Protein AF-A0A7C8RHL9-F1 (afdb_monomer_lite)

Organism: Orbilia oligospora (NCBI:txid2813651)

Sequence (182 aa):
MGLLQLPIEVIQRVFPYLSLKDLRNFACCSSTLFKITIPILYRSFCIYFAEPTAEPIVSPADLETIIDLSDLTIGSFKKLYVSKIGSLEPRPLRPSISDMDDVILRLILKRFGNGQLGTIRFENNISSRTLALILERQPNLNVLEISDLGAMRELYDPYIFPPSLFTQPLRLTSFSVGEILQ

Structure (mmCIF, N/CA/C/O backbone):
data_AF-A0A7C8RHL9-F1
#
_entry.id   AF-A0A7C8RHL9-F1
#
loop_
_atom_site.group_PDB
_atom_site.id
_atom_site.type_symbol
_atom_site.label_atom_id
_atom_site.label_alt_id
_atom_site.label_comp_id
_atom_site.label_asym_id
_atom_site.label_entity_id
_atom_site.label_seq_id
_atom_site.pdbx_PDB_ins_code
_atom_site.Cartn_x
_atom_site.Cartn_y
_atom_site.Cartn_z
_atom_site.occupancy
_atom_site.B_iso_or_equiv
_atom_site.auth_seq_id
_atom_site.auth_comp_id
_atom_site.auth_asym_id
_atom_site.auth_atom_id
_atom_site.pdbx_PDB_model_num
ATOM 1 N N . MET A 1 1 ? -31.539 15.210 26.472 1.00 47.44 1 MET A N 1
ATOM 2 C CA . MET A 1 1 ? -31.191 15.728 25.131 1.00 47.44 1 MET A CA 1
ATOM 3 C C . MET A 1 1 ? -29.710 15.469 24.917 1.00 47.44 1 MET A C 1
ATOM 5 O O . MET A 1 1 ? -28.925 15.914 25.743 1.00 47.44 1 MET A O 1
ATOM 9 N N . GLY A 1 2 ? -29.338 14.663 23.922 1.00 58.78 2 GLY A N 1
ATOM 10 C CA . GLY A 1 2 ? -27.959 14.196 23.721 1.00 58.78 2 GLY A CA 1
ATOM 11 C C . GLY A 1 2 ? -27.366 14.673 22.396 1.00 58.78 2 GLY A C 1
ATOM 12 O O . GLY A 1 2 ? -28.095 14.837 21.426 1.00 58.78 2 GLY A O 1
ATOM 13 N N . LEU A 1 3 ? -26.040 14.837 22.342 1.00 60.53 3 LEU A N 1
ATOM 14 C CA . LEU A 1 3 ? -25.259 15.273 21.166 1.00 60.53 3 LEU A CA 1
ATOM 15 C C . LEU A 1 3 ? -25.531 14.464 19.881 1.00 60.53 3 LEU A C 1
ATOM 17 O O . LEU A 1 3 ? -25.343 14.970 18.783 1.00 60.53 3 LEU A O 1
ATOM 21 N N . LEU A 1 4 ? -26.010 13.225 20.016 1.00 66.25 4 LEU A N 1
ATOM 22 C CA . LEU A 1 4 ? -26.373 12.332 18.910 1.00 66.25 4 LEU A CA 1
ATOM 23 C C . LEU A 1 4 ? -27.761 12.621 18.304 1.00 66.25 4 LEU A C 1
ATOM 25 O O . LEU A 1 4 ? -28.140 11.976 17.335 1.00 66.25 4 LEU A O 1
ATOM 29 N N . GLN A 1 5 ? -28.521 13.565 18.871 1.00 75.06 5 GLN A N 1
ATOM 30 C CA . GLN A 1 5 ? -29.781 14.063 18.303 1.00 75.06 5 GLN A CA 1
ATOM 31 C C . GLN A 1 5 ? -29.549 15.226 17.322 1.00 75.06 5 GLN A C 1
ATOM 33 O O . GLN A 1 5 ? -30.495 15.673 16.676 1.00 75.06 5 GLN A O 1
ATOM 38 N N . LEU A 1 6 ? -28.306 15.722 17.219 1.00 77.38 6 LEU A N 1
ATOM 39 C CA . LEU A 1 6 ? -27.921 16.774 16.281 1.00 77.38 6 LEU A CA 1
ATOM 40 C C . LEU A 1 6 ? -27.625 16.207 14.882 1.00 77.38 6 LEU A C 1
ATOM 42 O O . LEU A 1 6 ? -27.139 15.078 14.772 1.00 77.38 6 LEU A O 1
ATOM 46 N N . PRO A 1 7 ? -27.832 17.002 13.817 1.00 80.81 7 PRO A N 1
ATOM 47 C CA . PRO A 1 7 ? -27.445 16.615 12.462 1.00 80.81 7 PRO A CA 1
ATOM 48 C C . PRO A 1 7 ? -25.927 16.384 12.323 1.00 80.81 7 PRO A C 1
ATOM 50 O O . PRO A 1 7 ? -25.116 17.151 12.851 1.00 80.81 7 PRO A O 1
ATOM 53 N N . ILE A 1 8 ? -25.527 15.343 11.585 1.00 73.50 8 ILE A N 1
ATOM 54 C CA . ILE A 1 8 ? -24.130 14.876 11.451 1.00 73.50 8 ILE A CA 1
ATOM 55 C C . ILE A 1 8 ? -23.244 15.904 10.747 1.00 73.50 8 ILE A C 1
ATOM 57 O O . ILE A 1 8 ? -22.076 16.063 11.094 1.00 73.50 8 ILE A O 1
ATOM 61 N N . GLU A 1 9 ? -23.799 16.636 9.791 1.00 78.50 9 GLU A N 1
ATOM 62 C CA . GLU A 1 9 ? -23.100 17.651 9.006 1.00 78.50 9 GLU A CA 1
ATOM 63 C C . GLU A 1 9 ? -22.630 18.803 9.901 1.00 78.50 9 GLU A C 1
ATOM 65 O O . GLU A 1 9 ? -21.593 19.420 9.659 1.00 78.50 9 GLU A O 1
ATOM 70 N N . VAL A 1 10 ? -23.367 19.064 10.982 1.00 78.88 10 VAL A N 1
ATOM 71 C CA . VAL A 1 10 ? -22.992 20.047 11.999 1.00 78.88 10 VAL A CA 1
ATOM 72 C C . VAL A 1 10 ? -21.846 19.508 12.858 1.00 78.88 10 VAL A C 1
ATOM 74 O O . VAL A 1 10 ? -20.900 20.241 13.126 1.00 78.88 10 VAL A O 1
ATOM 77 N N . ILE A 1 11 ? -21.874 18.220 13.216 1.00 77.50 11 ILE A N 1
ATOM 78 C CA . ILE A 1 11 ? -20.817 17.547 13.993 1.00 77.50 11 ILE A CA 1
ATOM 79 C C . ILE A 1 11 ? -19.507 17.472 13.190 1.00 77.50 11 ILE A C 1
ATOM 81 O O . ILE A 1 11 ? -18.434 17.767 13.713 1.00 77.50 11 ILE A O 1
ATOM 85 N N . GLN A 1 12 ? -19.580 17.141 11.899 1.00 75.88 12 GLN A N 1
ATOM 86 C CA . GLN A 1 12 ? -18.416 17.046 11.015 1.00 75.88 12 GLN A CA 1
ATOM 87 C C . GLN A 1 12 ? -17.756 18.397 10.745 1.00 75.88 12 GLN A C 1
ATOM 89 O O . GLN A 1 12 ? -16.541 18.452 10.581 1.00 75.88 12 GLN A O 1
ATOM 94 N N . ARG A 1 13 ? -18.512 19.500 10.761 1.00 79.88 13 ARG A N 1
ATOM 95 C CA . ARG A 1 13 ? -17.933 20.850 10.691 1.00 79.88 13 ARG A CA 1
ATOM 96 C C . ARG A 1 13 ? -17.056 21.182 11.890 1.00 79.88 13 ARG A C 1
ATOM 98 O O . ARG A 1 13 ? -16.230 22.075 11.777 1.00 79.88 13 ARG A O 1
ATOM 105 N N . VAL A 1 14 ? -17.192 20.458 13.001 1.00 78.75 14 VAL A N 1
ATOM 106 C CA . VAL A 1 14 ? -16.322 20.608 14.174 1.00 78.75 14 VAL A CA 1
ATOM 107 C C . VAL A 1 14 ? -14.992 19.867 13.979 1.00 78.75 14 VAL A C 1
ATOM 109 O O . VAL A 1 14 ? -13.985 20.265 14.548 1.00 78.75 14 VAL A O 1
ATOM 112 N N . PHE A 1 15 ? -14.938 18.830 13.133 1.00 79.06 15 PHE A N 1
ATOM 113 C CA . PHE A 1 15 ? -13.758 17.963 12.965 1.00 79.06 15 PHE A CA 1
ATOM 114 C C . PHE A 1 15 ? -12.487 18.666 12.487 1.00 79.06 15 PHE A C 1
ATOM 116 O O . PHE A 1 15 ? -11.426 18.323 13.003 1.00 79.06 15 PHE A O 1
ATOM 123 N N . PRO A 1 16 ? -12.546 19.663 11.586 1.00 76.62 16 PRO A N 1
ATOM 124 C CA . PRO A 1 16 ? -11.390 20.490 11.248 1.00 76.62 16 PRO A CA 1
ATOM 125 C C . PRO A 1 16 ? -10.826 21.279 12.437 1.00 76.62 16 PRO A C 1
ATOM 127 O O . PRO A 1 16 ? -9.660 21.657 12.415 1.00 76.62 16 PRO A O 1
ATOM 130 N N . TYR A 1 17 ? -11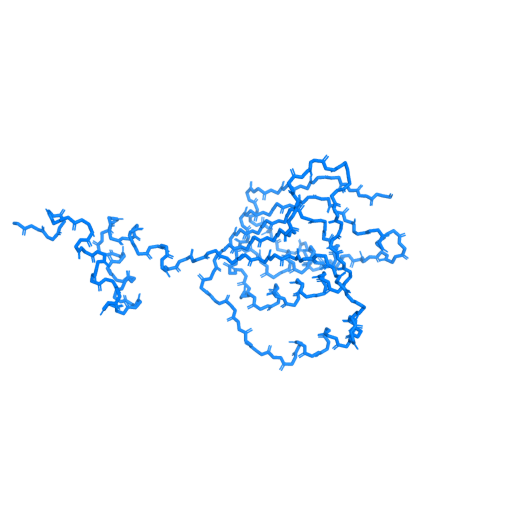.646 21.524 13.463 1.00 75.81 17 TYR A N 1
ATOM 131 C CA . TYR A 1 17 ? -11.270 22.233 14.686 1.00 75.81 17 TYR A CA 1
ATOM 132 C C . TYR A 1 17 ? -10.897 21.282 15.838 1.00 75.81 17 TYR A C 1
ATOM 134 O O . TYR A 1 17 ? -10.475 21.751 16.894 1.00 75.81 17 TYR A O 1
ATOM 142 N N . LEU A 1 18 ? -11.037 19.959 15.661 1.00 74.75 18 LEU A N 1
ATOM 143 C CA . LEU A 1 18 ? -10.664 18.946 16.653 1.00 74.75 18 LEU A CA 1
ATOM 144 C C . LEU A 1 18 ? -9.301 18.337 16.342 1.00 74.75 18 LEU A C 1
ATOM 146 O O . LEU A 1 18 ? -8.954 18.065 15.192 1.00 74.75 18 LEU A O 1
ATOM 150 N N . SER A 1 19 ? -8.543 18.044 17.398 1.00 60.75 19 SER A N 1
ATOM 151 C CA . SER A 1 19 ? -7.280 17.325 17.251 1.00 60.75 19 SER A CA 1
ATOM 152 C C . SER A 1 19 ? -7.525 15.865 16.838 1.00 60.75 19 SER A C 1
ATOM 154 O O . SER A 1 19 ? -8.561 15.297 17.151 1.00 60.75 19 SER A O 1
ATOM 156 N N . LEU A 1 20 ? -6.569 15.201 16.175 1.00 65.69 20 LEU A N 1
ATOM 157 C CA . LEU A 1 20 ? -6.658 13.773 15.800 1.00 65.69 20 LEU A CA 1
ATOM 158 C C . LEU A 1 20 ? -6.826 12.827 17.004 1.00 65.69 20 LEU A C 1
ATOM 160 O O . LEU A 1 20 ? -7.425 11.761 16.875 1.00 65.69 20 LEU A O 1
ATOM 164 N N . LYS A 1 21 ? -6.293 13.202 18.172 1.00 69.62 21 LYS A N 1
ATOM 165 C CA . LYS A 1 21 ? -6.479 12.482 19.440 1.00 69.62 21 LYS A CA 1
ATOM 166 C C . LYS A 1 21 ? -7.900 12.656 19.940 1.00 69.62 21 LYS A C 1
ATOM 168 O O . LYS A 1 21 ? -8.497 11.689 20.392 1.00 69.62 21 LYS A O 1
ATOM 173 N N . ASP A 1 22 ? -8.443 13.853 19.789 1.00 73.94 22 ASP A N 1
ATOM 174 C CA . ASP A 1 22 ? -9.842 14.090 20.082 1.00 73.94 22 ASP A CA 1
ATOM 175 C C . ASP A 1 22 ? -10.697 13.380 19.053 1.00 73.94 22 ASP A C 1
ATOM 177 O O . ASP A 1 22 ? -11.557 12.649 19.472 1.00 73.94 22 ASP A O 1
ATOM 181 N N . LEU A 1 23 ? -10.389 13.393 17.755 1.00 70.81 23 LEU A N 1
ATOM 182 C CA . LEU A 1 23 ? -11.068 12.579 16.746 1.00 70.81 23 LEU A CA 1
ATOM 183 C C . LEU A 1 23 ? -11.013 11.092 17.084 1.00 70.81 23 LEU A C 1
ATOM 185 O O . LEU A 1 23 ? -12.014 10.433 16.881 1.00 70.81 23 LEU A O 1
ATOM 189 N N . ARG A 1 24 ? -9.908 10.566 17.630 1.00 70.38 24 ARG A N 1
ATOM 190 C CA . ARG A 1 24 ? -9.791 9.169 18.095 1.00 70.38 24 ARG A CA 1
ATOM 191 C C . ARG A 1 24 ? -10.539 8.903 19.398 1.00 70.38 24 ARG A C 1
ATOM 193 O O . ARG A 1 24 ? -11.169 7.868 19.520 1.00 70.38 24 ARG A O 1
ATOM 200 N N . ASN A 1 25 ? -10.512 9.810 20.363 1.00 76.00 25 ASN A N 1
ATOM 201 C CA . ASN A 1 25 ? -11.261 9.667 21.610 1.00 76.00 25 ASN A CA 1
ATOM 202 C C . ASN A 1 25 ? -12.761 9.817 21.349 1.00 76.00 25 ASN A C 1
ATOM 204 O O . ASN A 1 25 ? -13.549 9.011 21.817 1.00 76.00 25 ASN A O 1
ATOM 208 N N . PHE A 1 26 ? -13.131 10.775 20.506 1.00 75.75 26 PHE A N 1
ATOM 209 C CA . PHE A 1 26 ? -14.444 10.963 19.906 1.00 75.75 26 PHE A CA 1
ATOM 210 C C . PHE A 1 26 ? -14.836 9.707 19.131 1.00 75.75 26 PHE A C 1
ATOM 212 O O . PHE A 1 26 ? -15.940 9.212 19.323 1.00 75.75 26 PHE A O 1
ATOM 219 N N . ALA A 1 27 ? -13.909 9.113 18.370 1.00 70.88 27 ALA A N 1
ATOM 220 C CA . ALA A 1 27 ? -14.092 7.818 17.726 1.00 70.88 27 ALA A CA 1
ATOM 221 C C . ALA A 1 27 ? -14.390 6.712 18.754 1.00 70.88 27 ALA A C 1
ATOM 223 O O . ALA A 1 27 ? -15.249 5.872 18.523 1.00 70.88 27 ALA A O 1
ATOM 224 N N . CYS A 1 28 ? -13.737 6.730 19.914 1.00 73.44 28 CYS A N 1
ATOM 225 C CA . CYS A 1 28 ? -13.948 5.761 20.989 1.00 73.44 28 CYS A CA 1
ATOM 226 C C . CYS A 1 28 ? -15.202 6.033 21.845 1.00 73.44 28 CYS A C 1
ATOM 228 O O . CYS A 1 28 ? -15.656 5.128 22.539 1.00 73.44 28 CYS A O 1
ATOM 230 N N . CYS A 1 29 ? -15.779 7.239 21.804 1.00 79.81 29 CYS A N 1
ATOM 231 C CA . CYS A 1 29 ? -16.930 7.623 22.631 1.00 79.81 29 CYS A CA 1
ATOM 232 C C . CYS A 1 29 ? -18.243 6.966 22.190 1.00 79.81 29 CYS A C 1
ATOM 234 O O . CYS A 1 29 ? -19.115 6.697 23.013 1.00 79.81 29 CYS A O 1
ATOM 236 N N . SER A 1 30 ? -18.429 6.743 20.891 1.00 74.00 30 SER A N 1
ATOM 237 C CA . SER A 1 30 ? -19.535 5.927 20.392 1.00 74.00 30 SER A CA 1
ATOM 238 C C . SER A 1 30 ? -19.216 5.391 19.006 1.00 74.00 30 SER A C 1
ATOM 240 O O . SER A 1 30 ? -18.469 5.997 18.236 1.00 74.00 30 SER A O 1
ATOM 242 N N . SER A 1 31 ? -19.854 4.284 18.643 1.00 69.38 31 SER A N 1
ATOM 243 C CA . SER A 1 31 ? -19.710 3.689 17.314 1.00 69.38 31 SER A CA 1
ATOM 244 C C . SER A 1 31 ? -20.120 4.643 16.180 1.00 69.38 31 SER A C 1
ATOM 246 O O . SER A 1 31 ? -19.544 4.579 15.093 1.00 69.38 31 SER A O 1
ATOM 248 N N . THR A 1 32 ? -21.062 5.562 16.424 1.00 71.50 32 THR A N 1
ATOM 249 C CA . THR A 1 32 ? -21.479 6.600 15.463 1.00 71.50 32 THR A CA 1
ATOM 250 C C . THR A 1 32 ? -20.364 7.613 15.206 1.00 71.50 32 THR A C 1
ATOM 252 O O . THR A 1 32 ? -20.150 8.022 14.068 1.00 71.50 32 THR A O 1
ATOM 255 N N . LEU A 1 33 ? -19.596 7.961 16.238 1.00 72.69 33 LEU A N 1
ATOM 256 C CA . LEU A 1 33 ? -18.495 8.918 16.156 1.00 72.69 33 LEU A CA 1
ATOM 257 C C . LEU A 1 33 ? -17.206 8.294 15.594 1.00 72.69 33 LEU A C 1
ATOM 259 O O . LEU A 1 33 ? -16.460 8.960 14.874 1.00 72.69 33 LEU A O 1
ATOM 263 N N . PHE A 1 34 ? -16.982 6.996 15.828 1.00 70.62 34 PHE A N 1
ATOM 264 C CA . PHE A 1 34 ? -15.904 6.227 15.189 1.00 70.62 34 PHE A CA 1
ATOM 265 C C . PHE A 1 34 ? -15.987 6.296 13.668 1.00 70.62 34 PHE A C 1
ATOM 267 O O . PHE A 1 34 ? -15.021 6.576 12.961 1.00 70.62 34 PHE A O 1
ATOM 274 N N . LYS A 1 35 ? -17.194 6.089 13.151 1.00 64.25 35 LYS A N 1
ATOM 275 C CA . LYS A 1 35 ? -17.437 5.972 11.715 1.00 64.25 35 LYS A CA 1
ATOM 276 C C . LYS A 1 35 ? -17.202 7.270 10.960 1.00 64.25 35 LYS A C 1
ATOM 278 O O . LYS A 1 35 ? -16.659 7.247 9.862 1.00 64.25 35 LYS A O 1
ATOM 283 N N . ILE A 1 36 ? -17.557 8.397 11.554 1.00 67.62 36 ILE A N 1
ATOM 284 C CA . ILE A 1 36 ? -17.408 9.701 10.905 1.00 67.62 36 ILE A CA 1
ATOM 285 C C . ILE A 1 36 ? -15.976 10.252 10.989 1.00 67.62 36 ILE A C 1
ATOM 287 O O . ILE A 1 36 ? -15.642 11.182 10.263 1.00 67.62 36 ILE A O 1
ATOM 291 N N . THR A 1 37 ? -15.107 9.646 11.804 1.00 66.00 37 THR A N 1
ATOM 292 C CA . THR A 1 37 ? -13.691 10.022 11.944 1.00 66.00 37 THR A CA 1
ATOM 293 C C . THR A 1 37 ? -12.741 9.090 11.172 1.00 66.00 37 THR A C 1
ATOM 295 O O . THR A 1 37 ? -11.671 9.525 10.748 1.00 66.00 37 THR A O 1
ATOM 298 N N . ILE A 1 38 ? -13.139 7.846 10.871 1.00 66.50 38 ILE A N 1
ATOM 299 C CA . ILE A 1 38 ? -12.358 6.854 10.093 1.00 66.50 38 ILE A CA 1
ATOM 300 C C . ILE A 1 38 ? -11.761 7.368 8.764 1.00 66.50 38 ILE A C 1
ATOM 302 O O . ILE A 1 38 ? -10.586 7.096 8.520 1.00 66.50 38 ILE A O 1
ATOM 306 N N . PRO A 1 39 ? -12.483 8.103 7.898 1.00 59.50 39 PRO A N 1
ATOM 307 C CA . PRO A 1 39 ? -11.938 8.590 6.620 1.00 59.50 39 PRO A CA 1
ATOM 308 C C . PRO A 1 39 ? -10.783 9.594 6.777 1.00 59.50 39 PRO A C 1
ATOM 310 O O . PRO A 1 39 ? -9.983 9.805 5.864 1.00 59.50 39 PRO A O 1
ATOM 313 N N . ILE A 1 40 ? -10.685 10.208 7.955 1.00 59.91 40 ILE A N 1
ATOM 314 C CA . ILE A 1 40 ? -9.577 11.064 8.379 1.00 59.91 40 ILE A CA 1
ATOM 315 C C . ILE A 1 40 ? -8.489 10.212 9.061 1.00 59.91 40 ILE A C 1
ATOM 317 O O . ILE A 1 40 ? -7.306 10.530 8.972 1.00 59.91 40 ILE A O 1
ATOM 321 N N . LEU A 1 41 ? -8.874 9.100 9.697 1.00 59.06 41 LEU A N 1
ATOM 322 C CA . LEU A 1 41 ? -7.998 8.240 10.497 1.00 59.06 41 LEU A CA 1
ATOM 323 C C . LEU A 1 41 ? -7.278 7.119 9.725 1.00 59.06 41 LEU A C 1
ATOM 325 O O . LEU A 1 41 ? -6.218 6.697 10.179 1.00 59.06 41 LEU A O 1
ATOM 329 N N . TYR A 1 42 ? -7.807 6.639 8.594 1.00 64.94 42 TYR A N 1
ATOM 330 C CA . TYR A 1 42 ? -7.271 5.484 7.855 1.00 64.94 42 TYR A CA 1
ATOM 331 C C . TYR A 1 42 ? -7.373 5.676 6.339 1.00 64.94 42 TYR A C 1
ATOM 333 O O . TYR A 1 42 ? -8.152 5.010 5.653 1.00 64.94 42 TYR A O 1
ATOM 341 N N . ARG A 1 43 ? -6.597 6.624 5.810 1.00 67.69 43 ARG A N 1
ATOM 342 C CA . ARG A 1 43 ? -6.646 6.992 4.389 1.00 67.69 43 ARG A CA 1
ATOM 343 C C . ARG A 1 43 ? -6.078 5.892 3.473 1.00 67.69 43 ARG A C 1
ATOM 345 O O . ARG A 1 43 ? -5.316 5.024 3.903 1.00 67.69 43 ARG A O 1
ATOM 352 N N . SER A 1 44 ? -6.452 5.954 2.196 1.00 65.81 44 SER A N 1
ATOM 353 C CA . SER A 1 44 ? -5.944 5.117 1.095 1.00 65.81 44 SER A CA 1
ATOM 354 C C . SER A 1 44 ? -4.870 5.874 0.315 1.00 65.81 44 SER A C 1
ATOM 356 O O . SER A 1 44 ? -5.056 7.056 0.035 1.00 65.81 44 SER A O 1
ATOM 358 N N . PHE A 1 45 ? -3.747 5.226 0.014 1.00 75.44 45 PHE A N 1
ATOM 359 C CA . PHE A 1 45 ? -2.652 5.812 -0.753 1.00 75.44 45 PHE A CA 1
ATOM 360 C C . PHE A 1 45 ? -2.715 5.270 -2.177 1.00 75.44 45 PHE A C 1
ATOM 362 O O . PHE A 1 45 ? -2.712 4.054 -2.357 1.00 75.44 45 PHE A O 1
ATOM 369 N N . CYS A 1 46 ? -2.803 6.155 -3.168 1.00 76.62 46 CYS A N 1
ATOM 370 C CA . CYS A 1 46 ? -2.916 5.771 -4.571 1.00 76.62 46 CYS A CA 1
ATOM 371 C C . CYS A 1 46 ? -1.684 6.239 -5.342 1.00 76.62 46 CYS A C 1
ATOM 373 O O . CYS A 1 46 ? -1.327 7.415 -5.272 1.00 76.62 46 CYS A O 1
ATOM 375 N N . ILE A 1 47 ? -1.065 5.328 -6.084 1.00 79.19 47 ILE A N 1
ATOM 376 C CA . ILE A 1 47 ? 0.036 5.606 -7.003 1.00 79.19 47 ILE A CA 1
ATOM 377 C C . ILE A 1 47 ? -0.491 5.408 -8.413 1.00 79.19 47 ILE A C 1
ATOM 379 O O . ILE A 1 47 ? -1.101 4.381 -8.714 1.00 79.19 47 ILE A O 1
ATOM 383 N N . TYR A 1 48 ? -0.230 6.391 -9.264 1.00 78.06 48 TYR A N 1
ATOM 384 C CA . TYR A 1 48 ? -0.579 6.324 -10.666 1.00 78.06 48 TYR A CA 1
ATOM 385 C C . TYR A 1 48 ? 0.676 6.483 -11.512 1.00 78.06 48 TYR A C 1
ATOM 387 O O . TYR A 1 48 ? 1.318 7.531 -11.462 1.00 78.06 48 TYR A O 1
ATOM 395 N N . PHE A 1 49 ? 1.022 5.455 -12.280 1.00 71.81 49 PHE A N 1
ATOM 396 C CA . PHE A 1 49 ? 2.126 5.528 -13.234 1.00 71.81 49 PHE A CA 1
ATOM 397 C C . PHE A 1 49 ? 1.614 6.045 -14.578 1.00 71.81 49 PHE A C 1
ATOM 399 O O . PHE A 1 49 ? 0.583 5.590 -15.073 1.00 71.81 49 PHE A O 1
ATOM 406 N N . ALA A 1 50 ? 2.301 7.028 -15.151 1.00 67.69 50 ALA A N 1
ATOM 407 C CA . ALA A 1 50 ? 2.041 7.508 -16.505 1.00 67.69 50 ALA A CA 1
ATOM 408 C C . ALA A 1 50 ? 2.987 6.813 -17.493 1.00 67.69 50 ALA A C 1
ATOM 410 O O . ALA A 1 50 ?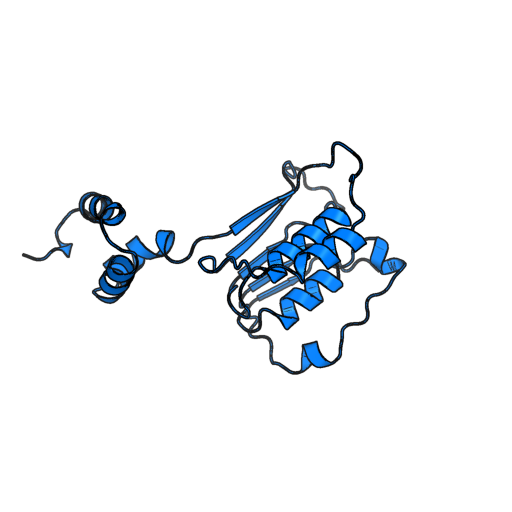 3.975 6.205 -17.087 1.00 67.69 50 ALA A O 1
ATOM 411 N N . GLU A 1 51 ? 2.699 6.893 -18.792 1.00 65.38 51 GLU A N 1
ATOM 412 C CA . GLU A 1 51 ? 3.660 6.427 -19.792 1.00 65.38 51 GLU A CA 1
ATOM 413 C C . GLU A 1 51 ? 4.916 7.304 -19.769 1.00 65.38 51 GLU A C 1
ATOM 415 O O . GLU A 1 51 ? 4.789 8.533 -19.740 1.00 65.38 51 GLU A O 1
ATOM 420 N N . PRO A 1 52 ? 6.119 6.702 -19.751 1.00 61.16 52 PRO A N 1
ATOM 421 C CA . PRO A 1 52 ? 7.349 7.471 -19.739 1.00 61.16 52 PRO A CA 1
ATOM 422 C C . PRO A 1 52 ? 7.444 8.276 -21.035 1.00 61.16 52 PRO A C 1
ATOM 424 O O . PRO A 1 52 ? 7.400 7.726 -22.133 1.00 61.16 52 PRO A O 1
ATOM 427 N N . THR A 1 53 ? 7.566 9.594 -20.906 1.00 57.69 53 THR A N 1
ATOM 428 C CA . THR A 1 53 ? 7.726 10.509 -22.046 1.00 57.69 53 THR A CA 1
ATOM 429 C C . THR A 1 53 ? 9.193 10.751 -22.409 1.00 57.69 53 THR A C 1
ATOM 431 O O . THR A 1 53 ? 9.468 11.331 -23.457 1.00 57.69 53 THR A O 1
ATOM 434 N N . ALA A 1 54 ? 10.135 10.306 -21.570 1.00 60.28 54 ALA A N 1
ATOM 435 C CA . ALA A 1 54 ? 11.579 10.435 -21.762 1.00 60.28 54 ALA A CA 1
ATOM 436 C C . ALA A 1 54 ? 12.341 9.295 -21.060 1.00 60.28 54 ALA A C 1
ATOM 438 O O . ALA A 1 54 ? 11.816 8.672 -20.133 1.00 60.28 54 ALA A O 1
ATOM 439 N N . GLU A 1 55 ? 13.583 9.044 -21.484 1.00 62.97 55 GLU A N 1
ATOM 440 C CA . GLU A 1 55 ? 14.480 8.096 -20.815 1.00 62.97 55 GLU A CA 1
ATOM 441 C C . GLU A 1 55 ? 14.891 8.607 -19.420 1.00 62.97 55 GLU A C 1
ATOM 443 O O . GLU A 1 55 ? 15.119 9.810 -19.238 1.00 62.97 55 GLU A O 1
ATOM 448 N N . PRO A 1 56 ? 14.975 7.721 -18.412 1.00 61.41 56 PRO A N 1
ATOM 449 C CA . PRO A 1 56 ? 15.325 8.117 -17.057 1.00 61.41 56 PRO A CA 1
ATOM 450 C C . PRO A 1 56 ? 16.771 8.629 -16.981 1.00 61.41 56 PRO A C 1
ATOM 452 O O . PRO A 1 56 ? 17.704 7.990 -17.455 1.00 61.41 56 PRO A O 1
ATOM 455 N N . ILE A 1 57 ? 16.954 9.780 -16.328 1.00 64.38 57 ILE A N 1
ATOM 456 C CA . ILE A 1 57 ? 18.262 10.442 -16.142 1.00 64.38 57 ILE A CA 1
ATOM 457 C C . ILE A 1 57 ? 19.140 9.688 -15.121 1.00 64.38 57 ILE A C 1
ATOM 459 O O . ILE A 1 57 ? 20.356 9.855 -15.093 1.00 64.38 57 ILE A O 1
ATOM 463 N N . VAL A 1 58 ? 18.528 8.859 -14.272 1.00 70.50 58 VAL A N 1
ATOM 464 C CA . VAL A 1 58 ? 19.186 8.130 -13.180 1.00 70.50 58 VAL A CA 1
ATOM 465 C C . VAL A 1 58 ? 19.000 6.635 -13.391 1.00 70.50 58 VAL A C 1
ATOM 467 O O . VAL A 1 58 ? 17.906 6.193 -13.748 1.00 70.50 58 VAL A O 1
ATOM 470 N N . SER A 1 59 ? 20.058 5.854 -13.158 1.00 70.69 59 SER A N 1
ATOM 471 C CA . SER A 1 59 ? 19.960 4.403 -13.270 1.00 70.69 59 SER A CA 1
ATOM 472 C C . SER A 1 59 ? 19.114 3.822 -12.121 1.00 70.69 59 SER A C 1
ATOM 474 O O . SER A 1 59 ? 19.158 4.332 -10.995 1.00 70.69 59 SER A O 1
ATOM 476 N N . PRO A 1 60 ? 18.364 2.727 -12.347 1.00 66.75 60 PRO A N 1
ATOM 477 C CA . PRO A 1 60 ? 17.571 2.096 -11.292 1.00 66.75 60 PRO A CA 1
ATOM 478 C C . PRO A 1 60 ? 18.411 1.645 -10.081 1.00 66.75 60 PRO A C 1
ATOM 480 O O . PRO A 1 60 ? 17.925 1.677 -8.952 1.00 66.75 60 PRO A O 1
ATOM 483 N N . ALA A 1 61 ? 19.678 1.270 -10.301 1.00 66.81 61 ALA A N 1
ATOM 484 C CA . ALA A 1 61 ? 20.598 0.840 -9.247 1.00 66.81 61 ALA A CA 1
ATOM 485 C C . ALA A 1 61 ? 21.012 2.000 -8.325 1.00 66.81 61 ALA A C 1
ATOM 487 O O . ALA A 1 61 ? 21.018 1.849 -7.103 1.00 66.81 61 ALA A O 1
ATOM 488 N N . ASP A 1 62 ? 21.285 3.176 -8.895 1.00 67.75 62 ASP A N 1
ATOM 489 C CA . ASP A 1 62 ? 21.643 4.362 -8.110 1.00 67.75 62 ASP A CA 1
ATOM 490 C C . ASP A 1 62 ? 20.466 4.807 -7.228 1.00 67.75 62 ASP A C 1
ATOM 492 O O . ASP A 1 62 ? 20.650 5.200 -6.075 1.00 67.75 62 ASP A O 1
ATOM 496 N N . LEU A 1 63 ? 19.233 4.670 -7.725 1.00 66.44 63 LEU A N 1
ATOM 497 C CA . LEU A 1 63 ? 18.026 5.060 -6.996 1.00 66.44 63 LEU A CA 1
ATOM 498 C C . LEU A 1 63 ? 17.728 4.149 -5.793 1.00 66.44 63 LEU A C 1
ATOM 500 O O . LEU A 1 63 ? 17.250 4.636 -4.767 1.00 66.44 63 LEU A O 1
ATOM 504 N N . GLU A 1 64 ? 18.055 2.855 -5.873 1.00 63.03 64 GLU A N 1
ATOM 505 C CA . GLU A 1 64 ? 17.948 1.939 -4.728 1.00 63.03 64 GLU A CA 1
ATOM 506 C C . GLU A 1 64 ? 18.877 2.363 -3.573 1.00 63.03 64 GLU A C 1
ATOM 508 O O . GLU A 1 64 ? 18.440 2.380 -2.419 1.00 63.03 64 GLU A O 1
ATOM 513 N N . THR A 1 65 ? 20.111 2.796 -3.874 1.00 62.72 65 THR A N 1
ATOM 514 C CA . THR A 1 65 ? 21.098 3.201 -2.849 1.00 62.72 65 THR A CA 1
ATOM 515 C C . THR A 1 65 ? 20.731 4.490 -2.111 1.00 62.72 65 THR A C 1
ATOM 517 O O . THR A 1 65 ? 20.979 4.608 -0.912 1.00 62.72 65 THR A O 1
ATOM 520 N N . ILE A 1 66 ? 20.083 5.444 -2.787 1.00 58.12 66 ILE A N 1
ATOM 521 C CA . ILE A 1 66 ? 19.682 6.736 -2.203 1.00 58.12 66 ILE A CA 1
ATOM 522 C C . ILE A 1 66 ? 18.621 6.561 -1.102 1.00 58.12 66 ILE A C 1
ATOM 524 O O . ILE A 1 66 ? 18.459 7.419 -0.234 1.00 58.12 66 ILE A O 1
ATOM 528 N N . ILE A 1 67 ? 17.872 5.458 -1.115 1.00 54.69 67 ILE A N 1
ATOM 529 C CA . ILE A 1 67 ? 16.652 5.325 -0.309 1.00 54.69 67 ILE A CA 1
ATOM 530 C C . ILE A 1 67 ? 16.847 4.495 0.944 1.00 54.69 67 ILE A C 1
ATOM 532 O O . ILE A 1 67 ? 16.166 4.758 1.935 1.00 54.69 67 ILE A O 1
ATOM 536 N N . ASP A 1 68 ? 17.842 3.614 0.963 1.00 59.03 68 ASP A N 1
ATOM 537 C CA . ASP A 1 68 ? 18.307 3.018 2.215 1.00 59.03 68 ASP A CA 1
ATOM 538 C C . ASP A 1 68 ? 18.917 4.075 3.167 1.00 59.03 68 ASP A C 1
ATOM 540 O O . ASP A 1 68 ? 19.103 3.805 4.349 1.00 59.03 68 ASP A O 1
ATOM 544 N N . LEU A 1 69 ? 19.162 5.303 2.683 1.00 55.97 69 LEU A N 1
ATOM 545 C CA . LEU A 1 69 ? 19.706 6.426 3.455 1.00 55.97 69 LEU A CA 1
ATOM 546 C C . LEU A 1 69 ? 18.651 7.342 4.102 1.00 55.97 69 LEU A C 1
ATOM 548 O O . LEU A 1 69 ? 19.019 8.330 4.734 1.00 55.97 69 LEU A O 1
ATOM 552 N N . SER A 1 70 ? 17.349 7.099 3.922 1.00 56.88 70 SER A N 1
ATOM 553 C CA . SER A 1 70 ? 16.314 8.048 4.354 1.00 56.88 70 SER A CA 1
ATOM 554 C C . SER A 1 70 ? 15.222 7.385 5.195 1.00 56.88 70 SER A C 1
ATOM 556 O O . SER A 1 70 ? 14.639 6.387 4.788 1.00 56.88 70 SER A O 1
ATOM 558 N N . ASP A 1 71 ? 14.848 8.021 6.310 1.00 58.75 71 ASP A N 1
ATOM 559 C CA . ASP A 1 71 ? 13.978 7.441 7.355 1.00 58.75 71 ASP A CA 1
ATOM 560 C C . ASP A 1 71 ? 12.492 7.859 7.290 1.00 58.75 71 ASP A C 1
ATOM 562 O O . ASP A 1 71 ? 11.704 7.575 8.194 1.00 58.75 71 ASP A O 1
ATOM 566 N N . LEU A 1 72 ? 12.067 8.572 6.242 1.00 60.81 72 LEU A N 1
ATOM 567 C CA . LEU A 1 72 ? 10.682 9.047 6.118 1.00 60.81 72 LEU A CA 1
ATOM 568 C C . LEU A 1 72 ? 9.700 7.872 5.981 1.00 60.81 72 LEU A C 1
ATOM 570 O O . LEU A 1 72 ? 9.923 6.985 5.156 1.00 60.81 72 LEU A O 1
ATOM 574 N N . THR A 1 73 ? 8.596 7.890 6.741 1.00 67.06 73 THR A N 1
ATOM 575 C CA . THR A 1 73 ? 7.559 6.842 6.713 1.00 67.06 73 THR A CA 1
ATOM 576 C C . THR A 1 73 ? 6.161 7.386 6.412 1.00 67.06 73 THR A C 1
ATOM 578 O O . THR A 1 73 ? 5.757 8.449 6.886 1.00 67.06 73 THR A O 1
ATOM 581 N N . ILE A 1 74 ? 5.384 6.639 5.625 1.00 70.31 74 ILE A N 1
ATOM 582 C CA . ILE A 1 74 ? 3.990 6.956 5.285 1.00 70.31 74 ILE A CA 1
ATOM 583 C C . ILE A 1 74 ? 3.100 6.224 6.289 1.00 70.31 74 ILE A C 1
ATOM 585 O O . ILE A 1 74 ? 2.738 5.089 6.034 1.00 70.31 74 ILE A O 1
ATOM 589 N N . GLY A 1 75 ? 2.771 6.830 7.438 1.00 62.53 75 GLY A N 1
ATOM 590 C CA . GLY A 1 75 ? 2.230 6.103 8.608 1.00 62.53 75 GLY A CA 1
ATOM 591 C C . GLY A 1 75 ? 0.700 5.986 8.768 1.00 62.53 75 GLY A C 1
ATOM 592 O O . GLY A 1 75 ? 0.220 5.145 9.528 1.00 62.53 75 GLY A O 1
ATOM 593 N N . SER A 1 76 ? -0.101 6.828 8.105 1.00 68.00 76 SER A N 1
ATOM 594 C CA . SER A 1 76 ? -1.560 6.936 8.350 1.00 68.00 76 SER A CA 1
ATOM 595 C C . SER A 1 76 ? -2.427 6.078 7.427 1.00 68.00 76 SER A C 1
ATOM 597 O O . SER A 1 76 ? -3.640 5.957 7.621 1.00 68.00 76 SER A O 1
ATOM 599 N N . PHE A 1 77 ? -1.810 5.479 6.417 1.00 71.56 77 PHE A N 1
ATOM 600 C CA . PHE A 1 77 ? -2.511 4.789 5.354 1.00 71.56 77 PHE A CA 1
ATOM 601 C C . PHE A 1 77 ? -2.511 3.290 5.610 1.00 71.56 77 PHE A C 1
ATOM 603 O O . PHE A 1 77 ? -1.480 2.689 5.896 1.00 71.56 77 PHE A O 1
ATOM 610 N N . LYS A 1 78 ? -3.681 2.668 5.525 1.00 77.38 78 LYS A N 1
ATOM 611 C CA . LYS A 1 78 ? -3.812 1.213 5.710 1.00 77.38 78 LYS A CA 1
ATOM 612 C C . LYS A 1 78 ? -3.969 0.465 4.397 1.00 77.38 78 LYS A C 1
ATOM 614 O O . LYS A 1 78 ? -3.960 -0.764 4.400 1.00 77.38 78 LYS A O 1
ATOM 619 N N . LYS A 1 79 ? -4.122 1.206 3.300 1.00 80.44 79 LYS A N 1
ATOM 620 C CA . LYS A 1 79 ? -4.415 0.678 1.975 1.00 80.44 79 LYS A CA 1
ATOM 621 C C . LYS A 1 79 ? -3.508 1.334 0.948 1.00 80.44 79 LYS A C 1
ATOM 623 O O . LYS A 1 79 ? -3.394 2.560 0.952 1.00 80.44 79 LYS A O 1
ATOM 628 N N . LEU A 1 80 ? -2.927 0.521 0.081 1.00 84.38 80 LEU A N 1
ATOM 629 C CA . LEU A 1 80 ? -2.155 0.953 -1.074 1.00 84.38 80 LEU A CA 1
ATOM 630 C C . LEU A 1 80 ? -2.853 0.476 -2.349 1.00 84.38 80 LEU A C 1
ATOM 632 O O . LEU A 1 80 ? -3.198 -0.699 -2.464 1.00 84.38 80 LEU A O 1
ATOM 636 N N . TYR A 1 81 ? -3.034 1.390 -3.291 1.00 82.25 81 TYR A N 1
ATOM 637 C CA . TYR A 1 81 ? -3.568 1.122 -4.619 1.00 82.25 81 TYR A CA 1
ATOM 638 C C . TYR A 1 81 ? -2.576 1.624 -5.652 1.00 82.25 81 TYR A C 1
ATOM 640 O O . TYR A 1 81 ? -2.089 2.749 -5.545 1.00 82.25 81 TYR A O 1
ATOM 648 N N . VAL A 1 82 ? -2.283 0.802 -6.648 1.00 80.75 82 VAL A N 1
ATOM 649 C CA . VAL A 1 82 ? -1.336 1.145 -7.703 1.00 80.75 82 VAL A CA 1
ATOM 650 C C . VAL A 1 82 ? -1.959 0.822 -9.050 1.00 80.75 82 VAL A C 1
ATOM 652 O O . VAL A 1 82 ? -2.350 -0.317 -9.304 1.00 80.75 82 VAL A O 1
ATOM 655 N N . SER A 1 83 ? -2.050 1.840 -9.900 1.00 77.88 83 SER A N 1
ATOM 656 C CA . SER A 1 83 ? -2.686 1.773 -11.217 1.00 77.88 83 SER A CA 1
ATOM 657 C C . SER A 1 83 ? -1.867 2.555 -12.250 1.00 77.88 83 SER A C 1
ATOM 659 O O . 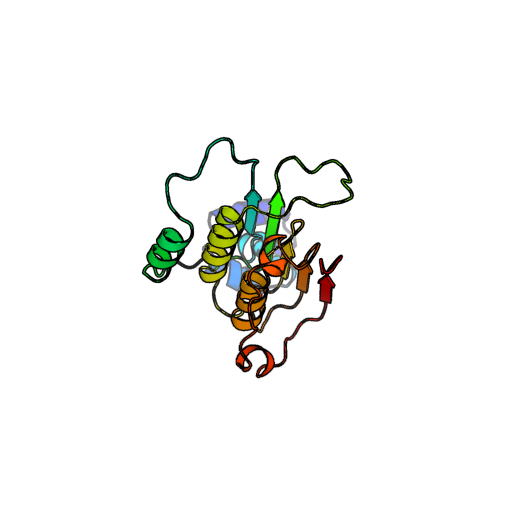SER A 1 83 ? -0.999 3.351 -11.893 1.00 77.88 83 SER A O 1
ATOM 661 N N . LYS A 1 84 ? -2.091 2.311 -13.544 1.00 66.81 84 LYS A N 1
ATOM 662 C CA . LYS A 1 84 ? -1.494 3.091 -14.639 1.00 66.81 84 LYS A CA 1
ATOM 663 C C . LYS A 1 84 ? -2.544 4.055 -15.201 1.00 66.81 84 LYS A C 1
ATOM 665 O O . LYS A 1 84 ? -3.660 3.646 -15.521 1.00 66.81 84 LYS A O 1
ATOM 670 N N . ILE A 1 85 ? -2.202 5.338 -15.333 1.00 62.41 85 ILE A N 1
ATOM 671 C CA . ILE A 1 85 ? -3.093 6.356 -15.912 1.00 62.41 85 ILE A CA 1
ATOM 672 C C . ILE A 1 85 ? -3.391 5.977 -17.366 1.00 62.41 85 ILE A C 1
ATOM 674 O O . ILE A 1 85 ? -2.470 5.774 -18.153 1.00 62.41 85 ILE A O 1
ATOM 678 N N . GLY A 1 86 ? -4.676 5.905 -17.724 1.00 52.41 86 GLY A N 1
ATOM 679 C CA . GLY A 1 86 ? -5.123 5.679 -19.104 1.00 52.41 86 GLY A CA 1
ATOM 680 C C . GLY A 1 86 ? -5.462 4.231 -19.476 1.00 52.41 86 GLY A C 1
ATOM 681 O O . GLY A 1 86 ? -5.816 3.981 -20.624 1.00 52.41 86 GLY A O 1
ATOM 682 N N . SER A 1 87 ? -5.429 3.276 -18.540 1.00 49.56 87 SER A N 1
ATOM 683 C CA . SER A 1 87 ? -5.850 1.888 -18.798 1.00 49.56 87 SER A CA 1
ATOM 684 C C . SER A 1 87 ? -7.380 1.722 -18.749 1.00 49.56 87 SER A C 1
ATOM 686 O O . SER A 1 87 ? -7.917 1.066 -17.861 1.00 49.56 87 SER A O 1
ATOM 688 N N . LEU A 1 88 ? -8.099 2.334 -19.695 1.00 44.91 88 LEU A N 1
ATOM 689 C CA . LEU A 1 88 ? -9.543 2.113 -19.898 1.00 44.91 88 LEU A CA 1
ATOM 690 C C . LEU A 1 88 ? -9.851 0.991 -20.906 1.00 44.91 88 LEU A C 1
ATOM 692 O O . LEU A 1 88 ? -11.020 0.692 -21.137 1.00 44.91 88 LEU A O 1
ATOM 696 N N . GLU A 1 89 ? -8.834 0.353 -21.492 1.00 41.78 89 GLU A N 1
ATOM 697 C CA . GLU A 1 89 ? -9.027 -0.731 -22.459 1.00 41.78 89 GLU A CA 1
ATOM 698 C C . GLU A 1 89 ? -8.640 -2.106 -21.895 1.00 41.78 89 GLU A C 1
ATOM 700 O O . GLU A 1 89 ? -7.584 -2.243 -21.270 1.00 41.78 89 GLU A O 1
ATOM 705 N N . PRO A 1 90 ? -9.440 -3.154 -22.168 1.00 40.00 90 PRO A N 1
ATOM 706 C CA . PRO A 1 90 ? -9.071 -4.530 -21.881 1.00 40.00 90 PRO A CA 1
ATOM 707 C C . PRO A 1 90 ? -8.017 -4.976 -22.902 1.00 40.00 90 PRO A C 1
ATOM 709 O O . PRO A 1 90 ? -8.339 -5.545 -23.943 1.00 40.00 90 PRO A O 1
ATOM 712 N N . ARG A 1 91 ? -6.739 -4.686 -22.639 1.00 44.94 91 ARG A N 1
ATOM 713 C CA . ARG A 1 91 ? -5.634 -5.274 -23.409 1.00 44.94 91 ARG A CA 1
ATOM 714 C C . ARG A 1 91 ? -5.279 -6.651 -22.833 1.00 44.94 91 ARG A C 1
ATOM 716 O O . ARG A 1 91 ? -5.188 -6.772 -21.613 1.00 44.94 91 ARG A O 1
ATOM 723 N N . PRO A 1 92 ? -5.046 -7.671 -23.681 1.00 48.19 92 PRO A N 1
ATOM 724 C CA . PRO A 1 92 ? -4.761 -9.044 -23.246 1.00 48.19 92 PRO A CA 1
ATOM 725 C C . PRO A 1 92 ? -3.398 -9.205 -22.554 1.00 48.19 92 PRO A C 1
ATOM 727 O O . PRO A 1 92 ? -3.138 -10.236 -21.956 1.00 48.19 92 PRO A O 1
ATOM 730 N N . LEU A 1 93 ? -2.543 -8.183 -22.607 1.00 50.94 93 LEU A N 1
ATOM 731 C CA . LEU A 1 93 ? -1.279 -8.101 -21.884 1.00 50.94 93 LEU A CA 1
ATOM 732 C C . LEU A 1 93 ? -1.322 -6.787 -21.107 1.00 50.94 93 LEU A C 1
ATOM 734 O O . LEU A 1 93 ? -1.151 -5.710 -21.692 1.00 50.94 93 LEU A O 1
ATOM 738 N N . ARG A 1 94 ? -1.646 -6.844 -19.813 1.00 53.41 94 ARG A N 1
ATOM 739 C CA . ARG A 1 94 ? -1.603 -5.647 -18.966 1.00 53.41 94 ARG A CA 1
ATOM 740 C C . ARG A 1 94 ? -0.167 -5.116 -18.974 1.00 53.41 94 ARG A C 1
ATOM 742 O O . ARG A 1 94 ? 0.768 -5.911 -18.881 1.00 53.41 94 ARG A O 1
ATOM 749 N N . PRO A 1 95 ? 0.047 -3.802 -19.148 1.00 55.53 95 PRO A N 1
ATOM 750 C CA . PRO A 1 95 ? 1.394 -3.269 -19.254 1.00 55.53 95 PRO A CA 1
ATOM 751 C C . PRO A 1 95 ? 2.139 -3.541 -17.945 1.00 55.53 95 PRO A C 1
ATOM 753 O O . PRO A 1 95 ? 1.725 -3.079 -16.882 1.00 55.53 95 PRO A O 1
ATOM 756 N N . SER A 1 96 ? 3.239 -4.291 -18.028 1.00 61.41 96 SER A N 1
ATOM 757 C CA . SER A 1 96 ? 4.216 -4.347 -16.942 1.00 61.41 96 SER A CA 1
ATOM 758 C C . SER A 1 96 ? 4.623 -2.919 -16.595 1.00 61.41 96 SER A C 1
ATOM 760 O O . SER A 1 96 ? 4.837 -2.102 -17.499 1.00 61.41 96 SER A O 1
ATOM 762 N N . ILE A 1 97 ? 4.724 -2.608 -15.303 1.00 70.69 97 ILE A N 1
ATOM 763 C CA . ILE A 1 97 ? 5.381 -1.363 -14.898 1.00 70.69 97 ILE A CA 1
ATOM 764 C C . ILE A 1 97 ? 6.823 -1.380 -15.422 1.00 70.69 97 ILE A C 1
ATOM 766 O O . ILE A 1 97 ? 7.407 -2.457 -15.596 1.00 70.69 97 ILE A O 1
ATOM 770 N N . SER A 1 98 ? 7.377 -0.205 -15.736 1.00 73.06 98 SER A N 1
ATOM 771 C CA . SER A 1 98 ? 8.770 -0.126 -16.181 1.00 73.06 98 SER A CA 1
ATOM 772 C C . SER A 1 98 ? 9.719 -0.540 -15.050 1.00 73.06 98 SER A C 1
ATOM 774 O O . SER A 1 98 ? 9.358 -0.468 -13.876 1.00 73.06 98 SER A O 1
ATOM 776 N N . ASP A 1 99 ? 10.955 -0.923 -15.378 1.00 72.62 99 ASP A N 1
ATOM 777 C CA . ASP A 1 99 ? 11.975 -1.254 -14.367 1.00 72.62 99 ASP A CA 1
ATOM 778 C C . ASP A 1 99 ? 12.173 -0.114 -13.356 1.00 72.62 99 ASP A C 1
ATOM 780 O O . ASP A 1 99 ? 12.372 -0.339 -12.160 1.00 72.62 99 ASP A O 1
ATOM 784 N N . MET A 1 100 ? 12.088 1.125 -13.841 1.00 75.31 100 MET A N 1
ATOM 785 C CA . MET A 1 100 ? 12.209 2.311 -13.007 1.00 75.31 100 MET A CA 1
ATOM 786 C C . MET A 1 100 ? 10.981 2.486 -12.105 1.00 75.31 100 MET A C 1
ATOM 788 O O . MET A 1 100 ? 11.128 2.806 -10.928 1.00 75.31 100 MET A O 1
ATOM 792 N N . ASP A 1 101 ? 9.780 2.206 -12.607 1.00 78.31 101 ASP A N 1
ATOM 793 C CA . ASP A 1 101 ? 8.548 2.252 -11.815 1.00 78.31 101 ASP A CA 1
ATOM 794 C C . ASP A 1 101 ? 8.488 1.138 -10.763 1.00 78.31 101 ASP A C 1
ATOM 796 O O . ASP A 1 101 ? 8.024 1.386 -9.652 1.00 78.31 101 ASP A O 1
ATOM 800 N N . ASP A 1 102 ? 8.991 -0.066 -11.062 1.00 79.69 102 ASP A N 1
ATOM 801 C CA . ASP A 1 102 ? 9.098 -1.162 -10.089 1.00 79.69 102 ASP A CA 1
ATOM 802 C C . ASP A 1 102 ? 10.080 -0.814 -8.969 1.00 79.69 102 ASP A C 1
ATOM 804 O O . ASP A 1 102 ? 9.773 -1.002 -7.790 1.00 79.69 102 ASP A O 1
ATOM 808 N N . VAL A 1 103 ? 11.228 -0.223 -9.316 1.00 78.69 103 VAL A N 1
ATOM 809 C CA . VAL A 1 103 ? 12.150 0.333 -8.323 1.00 78.69 103 VAL A CA 1
ATOM 810 C C . VAL A 1 103 ? 11.432 1.400 -7.500 1.00 78.69 103 VAL A C 1
ATOM 812 O O . VAL A 1 103 ? 11.335 1.241 -6.288 1.00 78.69 103 VAL A O 1
ATOM 815 N N . ILE A 1 104 ? 10.827 2.423 -8.113 1.00 78.88 104 ILE A N 1
ATOM 816 C CA . ILE A 1 104 ? 10.073 3.476 -7.402 1.00 78.88 104 ILE A CA 1
ATOM 817 C C . ILE A 1 104 ? 8.990 2.882 -6.493 1.00 78.88 104 ILE A C 1
ATOM 819 O O . ILE A 1 104 ? 8.811 3.330 -5.359 1.00 78.88 104 ILE A O 1
ATOM 823 N N . LEU A 1 105 ? 8.297 1.841 -6.941 1.00 84.19 105 LEU A N 1
ATOM 824 C CA . LEU A 1 105 ? 7.281 1.156 -6.163 1.00 84.19 105 LEU A CA 1
ATOM 825 C C . LEU A 1 105 ? 7.875 0.451 -4.941 1.00 84.19 105 LEU A C 1
ATOM 827 O O . LEU A 1 105 ?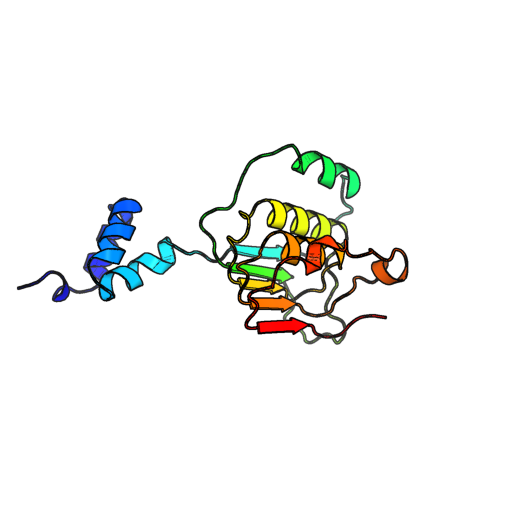 7.370 0.643 -3.833 1.00 84.19 105 LEU A O 1
ATOM 831 N N . ARG A 1 106 ? 8.952 -0.329 -5.105 1.00 84.31 106 ARG A N 1
ATOM 832 C CA . ARG A 1 106 ? 9.668 -0.953 -3.979 1.00 84.31 106 ARG A CA 1
ATOM 833 C C . ARG A 1 106 ? 10.128 0.094 -2.985 1.00 84.31 106 ARG A C 1
ATOM 835 O O . ARG A 1 106 ? 10.020 -0.102 -1.776 1.00 84.31 106 ARG A O 1
ATOM 842 N N . LEU A 1 107 ? 10.573 1.235 -3.486 1.00 78.38 107 LEU A N 1
ATOM 843 C CA . LEU A 1 107 ? 10.999 2.344 -2.656 1.00 78.38 107 LEU A CA 1
ATOM 844 C C . LEU A 1 107 ? 9.830 2.931 -1.865 1.00 78.38 107 LEU A C 1
ATOM 846 O O . LEU A 1 107 ? 9.967 3.110 -0.662 1.00 78.38 107 LEU A O 1
ATOM 850 N N . ILE A 1 108 ? 8.667 3.157 -2.480 1.00 81.38 108 ILE A N 1
ATOM 851 C CA . ILE A 1 108 ? 7.464 3.624 -1.776 1.00 81.38 108 ILE A CA 1
ATOM 852 C C . ILE A 1 108 ? 6.971 2.575 -0.766 1.00 81.38 108 ILE A C 1
ATOM 854 O O . ILE A 1 108 ? 6.609 2.921 0.356 1.00 81.38 108 ILE A O 1
ATOM 858 N N . LEU A 1 109 ? 7.017 1.286 -1.105 1.00 85.38 109 LEU A N 1
ATOM 859 C CA . LEU A 1 109 ? 6.685 0.188 -0.193 1.00 85.38 109 LEU A CA 1
ATOM 860 C C . LEU A 1 109 ? 7.611 0.146 1.026 1.00 85.38 109 LEU A C 1
ATOM 862 O O . LEU A 1 109 ? 7.124 -0.016 2.145 1.00 85.38 109 LEU A O 1
ATOM 866 N N . LYS A 1 110 ? 8.921 0.372 0.835 1.00 83.00 110 LYS A N 1
ATOM 867 C CA . LYS A 1 110 ? 9.896 0.497 1.931 1.00 83.00 110 LYS A CA 1
ATOM 868 C C . LYS A 1 110 ? 9.554 1.648 2.893 1.00 83.00 110 LYS A C 1
ATOM 870 O O . LYS A 1 110 ? 9.985 1.591 4.042 1.00 83.00 110 LYS A O 1
ATOM 875 N N . ARG A 1 111 ? 8.782 2.655 2.454 1.00 80.00 111 ARG A N 1
ATOM 876 C CA . ARG A 1 111 ? 8.332 3.801 3.272 1.00 80.00 111 ARG A CA 1
ATOM 877 C C . ARG A 1 111 ? 7.110 3.501 4.131 1.00 80.00 111 ARG A C 1
ATOM 879 O O . ARG A 1 111 ? 6.865 4.228 5.092 1.00 80.00 111 ARG A O 1
ATOM 886 N N . PHE A 1 112 ? 6.309 2.490 3.810 1.00 82.88 112 PHE A N 1
ATOM 887 C CA . PHE A 1 112 ? 5.239 2.078 4.714 1.00 82.88 112 PHE A CA 1
ATOM 888 C C . PHE A 1 112 ? 5.837 1.331 5.902 1.00 82.88 112 PHE A C 1
ATOM 890 O O . PHE A 1 112 ? 6.766 0.540 5.750 1.00 82.88 112 PHE A O 1
ATOM 897 N N . GLY A 1 113 ? 5.294 1.568 7.095 1.00 80.12 113 GLY A N 1
ATOM 898 C CA . GLY A 1 113 ? 5.712 0.838 8.284 1.00 80.12 113 GLY A CA 1
ATOM 899 C C . GLY A 1 113 ? 5.501 -0.670 8.126 1.00 80.12 113 GLY A C 1
ATOM 900 O O . GLY A 1 113 ? 4.611 -1.122 7.394 1.00 80.12 113 GLY A O 1
ATOM 901 N N . ASN A 1 114 ? 6.300 -1.457 8.844 1.00 83.56 114 ASN A N 1
ATOM 902 C CA . ASN A 1 114 ? 6.155 -2.909 8.834 1.00 83.56 114 ASN A CA 1
ATOM 903 C C . ASN A 1 114 ? 4.785 -3.320 9.391 1.00 83.56 114 ASN A C 1
ATOM 905 O O . ASN A 1 114 ? 4.357 -2.848 10.446 1.00 83.56 114 ASN A O 1
ATOM 909 N N . GLY A 1 115 ? 4.080 -4.187 8.665 1.00 79.12 115 GLY A N 1
ATOM 910 C CA . GLY A 1 115 ? 2.730 -4.643 9.009 1.00 79.12 115 GLY A CA 1
ATOM 911 C C . GLY A 1 115 ? 1.709 -3.508 9.102 1.00 79.12 115 GLY A C 1
ATOM 912 O O . GLY A 1 115 ? 0.678 -3.649 9.767 1.00 79.12 115 GLY A O 1
ATOM 913 N N . GLN A 1 116 ? 2.002 -2.356 8.501 1.00 85.00 116 GLN A N 1
ATOM 914 C CA . GLN A 1 116 ? 1.109 -1.216 8.522 1.00 85.00 116 GLN A CA 1
ATOM 915 C C . GLN A 1 116 ? -0.042 -1.415 7.546 1.00 85.00 116 GLN A C 1
ATOM 917 O O . GLN A 1 116 ? -1.182 -1.104 7.899 1.00 85.00 116 GLN A O 1
ATOM 922 N N . LEU A 1 117 ? 0.259 -1.883 6.337 1.00 85.88 117 LEU A N 1
ATOM 923 C CA . LEU A 1 117 ? -0.709 -2.047 5.269 1.00 85.88 117 LEU A CA 1
ATOM 924 C C . LEU A 1 117 ? -1.535 -3.304 5.524 1.00 85.88 117 LEU A C 1
ATOM 926 O O . LEU A 1 117 ? -1.007 -4.403 5.641 1.00 85.88 117 LEU A O 1
ATOM 930 N N . GLY A 1 118 ? -2.850 -3.121 5.608 1.00 82.44 118 GLY A N 1
ATOM 931 C CA . GLY A 1 118 ? -3.804 -4.226 5.641 1.00 82.44 118 GLY A CA 1
ATOM 932 C C . GLY A 1 118 ? -4.280 -4.620 4.243 1.00 82.44 118 GLY A C 1
ATOM 933 O O . GLY A 1 118 ? -4.805 -5.714 4.060 1.00 82.44 118 GLY A O 1
ATOM 934 N N . THR A 1 119 ? -4.104 -3.749 3.247 1.00 83.81 119 THR A N 1
ATOM 935 C CA . THR A 1 119 ? -4.546 -3.987 1.869 1.00 83.81 119 THR A CA 1
ATOM 936 C C . THR A 1 119 ? -3.551 -3.406 0.881 1.00 83.81 119 THR A C 1
ATOM 938 O O . THR A 1 119 ? -3.174 -2.239 1.002 1.00 83.81 119 THR A O 1
ATOM 941 N N . ILE A 1 120 ? -3.183 -4.198 -0.118 1.00 87.06 120 ILE A N 1
ATOM 942 C CA . ILE A 1 120 ? -2.385 -3.765 -1.260 1.00 87.06 120 ILE A CA 1
ATOM 943 C C . ILE A 1 120 ? -3.043 -4.301 -2.530 1.00 87.06 120 ILE A C 1
ATOM 945 O O . ILE A 1 120 ? -3.400 -5.478 -2.590 1.00 87.06 120 ILE A O 1
ATOM 949 N N . ARG A 1 121 ? -3.216 -3.434 -3.530 1.00 86.56 121 ARG A N 1
ATOM 950 C CA . ARG A 1 121 ? -3.764 -3.803 -4.837 1.00 86.56 121 ARG A CA 1
ATOM 951 C C . ARG A 1 121 ? -2.945 -3.219 -5.973 1.00 86.56 121 ARG A C 1
ATOM 953 O O . ARG A 1 121 ? -2.730 -2.005 -6.013 1.00 86.56 121 ARG A O 1
ATOM 960 N N . PHE A 1 122 ? -2.568 -4.083 -6.902 1.00 83.56 122 PHE A N 1
ATOM 961 C CA . PHE A 1 122 ? -1.894 -3.742 -8.142 1.00 83.56 122 PHE A CA 1
ATOM 962 C C . PHE A 1 122 ? -2.774 -4.110 -9.325 1.00 83.56 122 PHE A C 1
ATOM 964 O O . PHE A 1 122 ? -3.213 -5.249 -9.456 1.00 83.56 122 PHE A O 1
ATOM 971 N N . GLU A 1 123 ? -2.998 -3.146 -10.208 1.00 77.25 123 GLU A N 1
ATOM 972 C CA . GLU A 1 123 ? -3.621 -3.410 -11.509 1.00 77.25 123 GLU A CA 1
ATOM 973 C C . GLU A 1 123 ? -2.595 -3.779 -12.586 1.00 77.25 123 GLU A C 1
ATOM 975 O O . GLU A 1 123 ? -2.983 -4.292 -13.637 1.00 77.25 123 GLU A O 1
ATOM 980 N N . ASN A 1 124 ? -1.314 -3.530 -12.303 1.00 75.31 124 ASN A N 1
ATOM 981 C CA . ASN A 1 124 ? -0.178 -3.748 -13.191 1.00 75.31 124 ASN A CA 1
ATOM 982 C C . ASN A 1 124 ? 0.729 -4.862 -12.661 1.00 75.31 124 ASN A C 1
ATOM 984 O O . ASN A 1 124 ? 0.791 -5.098 -11.451 1.00 75.31 124 ASN A O 1
ATOM 988 N N . ASN A 1 125 ? 1.475 -5.485 -13.571 1.00 77.06 125 ASN A N 1
ATOM 989 C CA . ASN A 1 125 ? 2.381 -6.577 -13.229 1.00 77.06 125 ASN A CA 1
ATOM 990 C C . ASN A 1 125 ? 3.568 -6.021 -12.445 1.00 77.06 125 ASN A C 1
ATOM 992 O O . ASN A 1 125 ? 4.068 -4.940 -12.764 1.00 77.06 125 ASN A O 1
ATOM 996 N N . ILE A 1 126 ? 3.992 -6.752 -11.417 1.00 79.00 126 ILE A N 1
ATOM 997 C CA . ILE A 1 126 ? 5.089 -6.366 -10.522 1.00 79.00 126 ILE A CA 1
ATOM 998 C C . ILE A 1 126 ? 6.190 -7.418 -10.556 1.00 79.00 126 ILE A C 1
ATOM 1000 O O . ILE A 1 126 ? 5.937 -8.582 -10.883 1.00 79.00 126 ILE A O 1
ATOM 1004 N N . SER A 1 127 ? 7.399 -7.025 -10.157 1.00 80.38 127 SER A N 1
ATOM 1005 C CA . SER A 1 127 ? 8.484 -7.987 -10.027 1.00 80.38 127 SER A CA 1
ATOM 1006 C C . SER A 1 127 ? 8.303 -8.927 -8.820 1.00 80.38 127 SER A C 1
ATOM 1008 O O . SER A 1 127 ? 7.731 -8.556 -7.789 1.00 80.38 127 SER A O 1
ATOM 1010 N N . SER A 1 128 ? 8.854 -10.139 -8.887 1.00 79.44 128 SER A N 1
ATOM 1011 C CA . SER A 1 128 ? 9.026 -11.058 -7.759 1.00 79.44 128 SER A CA 1
ATOM 1012 C C . SER A 1 128 ? 9.852 -10.440 -6.634 1.00 79.44 128 SER A C 1
ATOM 1014 O O . SER A 1 128 ? 9.585 -10.727 -5.468 1.00 79.44 128 SER A O 1
ATOM 1016 N N . ARG A 1 129 ? 10.781 -9.520 -6.939 1.00 81.31 129 ARG A N 1
ATOM 1017 C CA . ARG A 1 129 ? 11.485 -8.707 -5.927 1.00 81.31 129 ARG A CA 1
ATOM 1018 C C . ARG A 1 129 ? 10.511 -7.814 -5.158 1.00 81.31 129 ARG A C 1
ATOM 1020 O O . ARG A 1 129 ? 10.606 -7.706 -3.935 1.00 81.31 129 ARG A O 1
ATOM 1027 N N . THR A 1 130 ? 9.560 -7.190 -5.850 1.00 85.56 130 THR A N 1
ATOM 1028 C CA . THR A 1 130 ? 8.506 -6.374 -5.230 1.00 85.56 130 THR A CA 1
ATOM 1029 C C . THR A 1 130 ? 7.558 -7.230 -4.404 1.00 85.56 130 THR A C 1
ATOM 1031 O O . THR A 1 130 ? 7.238 -6.866 -3.270 1.00 85.56 130 THR A O 1
ATOM 1034 N N . LEU A 1 131 ? 7.161 -8.397 -4.918 1.00 84.75 131 LEU A N 1
ATOM 1035 C CA . LEU A 1 131 ? 6.348 -9.349 -4.165 1.00 84.75 131 LEU A CA 1
ATOM 1036 C C . LEU A 1 131 ? 7.058 -9.810 -2.885 1.00 84.75 131 LEU A C 1
ATOM 1038 O O . LEU A 1 131 ? 6.467 -9.756 -1.808 1.00 84.75 131 LEU A O 1
ATOM 1042 N N . ALA A 1 132 ? 8.326 -10.214 -2.984 1.00 84.25 132 ALA A N 1
ATOM 1043 C CA . ALA A 1 132 ? 9.141 -10.626 -1.843 1.00 84.25 132 ALA A CA 1
ATOM 1044 C C . ALA A 1 132 ? 9.147 -9.549 -0.753 1.00 84.25 132 ALA A C 1
ATOM 1046 O O . ALA A 1 132 ? 8.833 -9.829 0.401 1.00 84.25 132 ALA A O 1
ATOM 1047 N N . LEU A 1 133 ? 9.407 -8.298 -1.141 1.00 85.50 133 LEU A N 1
ATOM 1048 C CA . LEU A 1 133 ? 9.415 -7.162 -0.226 1.00 85.50 133 LEU A CA 1
ATOM 1049 C C . LEU A 1 133 ? 8.071 -6.978 0.499 1.00 85.50 133 LEU A C 1
ATOM 1051 O O . LEU A 1 133 ? 8.052 -6.681 1.695 1.00 85.50 133 LEU A O 1
ATOM 1055 N N . ILE A 1 134 ? 6.945 -7.136 -0.206 1.00 87.31 134 ILE A N 1
ATOM 1056 C CA . ILE A 1 134 ? 5.604 -7.021 0.386 1.00 87.31 134 ILE A CA 1
ATOM 1057 C C . ILE A 1 134 ? 5.393 -8.100 1.444 1.00 87.31 134 ILE A C 1
ATOM 1059 O O . ILE A 1 134 ? 4.970 -7.788 2.558 1.00 87.31 134 ILE A O 1
ATOM 1063 N N . LEU A 1 135 ? 5.690 -9.351 1.094 1.00 84.56 135 LEU A N 1
ATOM 1064 C CA . LEU A 1 135 ? 5.486 -10.497 1.975 1.00 84.56 135 LEU A CA 1
ATOM 1065 C C . LEU A 1 135 ? 6.392 -10.424 3.210 1.00 84.56 135 LEU A C 1
ATOM 1067 O O . LEU A 1 135 ? 5.942 -10.728 4.311 1.00 84.56 135 LEU A O 1
ATOM 1071 N N . GLU A 1 136 ? 7.627 -9.946 3.049 1.00 84.56 136 GLU A N 1
ATOM 1072 C CA . GLU A 1 136 ? 8.565 -9.746 4.156 1.00 84.56 136 GLU A CA 1
ATOM 1073 C C . GLU A 1 136 ? 8.102 -8.644 5.115 1.00 84.56 136 GLU A C 1
ATOM 1075 O O . GLU A 1 136 ? 8.127 -8.803 6.337 1.00 84.56 136 GLU A O 1
ATOM 1080 N N . ARG A 1 137 ? 7.698 -7.491 4.570 1.00 84.38 137 ARG A N 1
ATOM 1081 C CA . ARG A 1 137 ? 7.484 -6.282 5.374 1.00 84.38 137 ARG A CA 1
ATOM 1082 C C . ARG A 1 137 ? 6.060 -6.104 5.862 1.00 84.38 137 ARG A C 1
ATOM 1084 O O . ARG A 1 137 ? 5.845 -5.321 6.784 1.00 84.38 137 ARG A O 1
ATOM 1091 N N . GLN A 1 138 ? 5.072 -6.781 5.284 1.00 87.00 138 GLN A N 1
ATOM 1092 C CA . GLN A 1 138 ? 3.662 -6.594 5.632 1.00 87.00 138 GLN A CA 1
ATOM 1093 C C . GLN A 1 138 ? 3.044 -7.882 6.208 1.00 87.00 138 GLN A C 1
ATOM 1095 O O . GLN A 1 138 ? 2.106 -8.427 5.635 1.00 87.00 138 GLN A O 1
ATOM 1100 N N . PRO A 1 139 ? 3.483 -8.354 7.394 1.00 82.00 139 PRO A N 1
ATOM 1101 C CA . PRO A 1 139 ? 2.950 -9.580 8.005 1.00 82.00 139 PRO A CA 1
ATOM 1102 C C . PRO A 1 139 ? 1.467 -9.476 8.407 1.00 82.00 139 PRO A C 1
ATOM 1104 O O . PRO A 1 139 ? 0.778 -10.484 8.546 1.00 82.00 139 PRO A O 1
ATOM 1107 N N . ASN A 1 140 ? 0.955 -8.253 8.583 1.00 82.00 140 ASN A N 1
ATOM 1108 C CA . ASN A 1 140 ? -0.461 -7.989 8.866 1.00 82.00 140 ASN A CA 1
ATOM 1109 C C . ASN A 1 140 ? -1.294 -7.761 7.597 1.00 82.00 140 ASN A C 1
ATOM 1111 O O . ASN A 1 140 ? -2.444 -7.322 7.695 1.00 82.00 140 ASN A O 1
ATOM 1115 N N . LEU A 1 141 ? -0.713 -7.991 6.418 1.00 84.56 141 LEU A N 1
ATOM 1116 C CA . LEU A 1 141 ? -1.424 -7.833 5.165 1.00 84.56 141 LEU A CA 1
ATOM 1117 C C . LEU A 1 141 ? -2.574 -8.832 5.121 1.00 84.56 141 LEU A C 1
ATOM 1119 O O . LEU A 1 141 ? -2.381 -10.036 5.260 1.00 84.56 141 LEU A O 1
ATOM 1123 N N . ASN A 1 142 ? -3.779 -8.303 4.951 1.00 82.94 142 ASN A N 1
ATOM 1124 C CA . ASN A 1 142 ? -4.996 -9.096 4.915 1.00 82.94 142 ASN A CA 1
ATOM 1125 C C . ASN A 1 142 ? -5.406 -9.405 3.469 1.00 82.94 142 ASN A C 1
ATOM 1127 O O . ASN A 1 142 ? -5.929 -10.478 3.179 1.00 82.94 142 ASN A O 1
ATOM 1131 N N . VAL A 1 143 ? -5.159 -8.451 2.567 1.00 82.94 143 VAL A N 1
ATOM 1132 C CA . VAL A 1 143 ? -5.523 -8.528 1.150 1.00 82.94 143 VAL A CA 1
ATOM 1133 C C . VAL A 1 143 ? -4.327 -8.138 0.296 1.00 82.94 143 VAL A C 1
ATOM 1135 O O . VAL A 1 143 ? -3.816 -7.021 0.431 1.00 82.94 143 VAL A O 1
ATOM 1138 N N . LEU A 1 144 ? -3.937 -9.039 -0.600 1.00 85.62 144 LEU A N 1
ATOM 1139 C CA . LEU A 1 144 ? -2.961 -8.796 -1.653 1.00 85.62 144 LEU A CA 1
ATOM 1140 C C . LEU A 1 144 ? -3.571 -9.201 -2.996 1.00 85.62 144 LEU A C 1
ATOM 1142 O O . LEU A 1 144 ? -3.823 -10.379 -3.240 1.00 85.62 144 LEU A O 1
ATOM 1146 N N . GLU A 1 145 ? -3.819 -8.217 -3.852 1.00 83.62 145 GLU A N 1
ATOM 1147 C CA . GLU A 1 145 ? -4.301 -8.441 -5.216 1.00 83.62 145 GLU A CA 1
ATOM 1148 C C . GLU A 1 145 ? -3.241 -7.944 -6.190 1.00 83.62 145 GLU A C 1
ATOM 1150 O O . GLU A 1 145 ? -2.824 -6.786 -6.129 1.00 83.62 145 GLU A O 1
ATOM 1155 N N . ILE A 1 146 ? -2.795 -8.834 -7.062 1.00 80.25 146 ILE A N 1
ATOM 1156 C CA . ILE A 1 146 ? -1.829 -8.557 -8.115 1.00 80.25 146 ILE A CA 1
ATOM 1157 C C . ILE A 1 146 ? -2.501 -8.949 -9.431 1.00 80.25 146 ILE A C 1
ATOM 1159 O O . ILE A 1 146 ? -3.308 -9.884 -9.452 1.00 80.25 146 ILE A O 1
ATOM 1163 N N . SER A 1 147 ? -2.208 -8.226 -10.515 1.00 70.94 147 SER A N 1
ATOM 1164 C CA . SER A 1 147 ? -2.491 -8.718 -11.865 1.00 70.94 147 SER A CA 1
ATOM 1165 C C . SER A 1 147 ? -1.558 -9.889 -12.174 1.00 70.94 147 SER A C 1
ATOM 1167 O O . SER A 1 147 ? -1.617 -10.883 -11.470 1.00 70.94 147 SER A O 1
ATOM 1169 N N . ASP A 1 148 ? -0.665 -9.821 -13.147 1.00 68.44 148 ASP A N 1
ATOM 1170 C CA . ASP A 1 148 ? 0.196 -10.950 -13.480 1.00 68.44 148 ASP A CA 1
ATOM 1171 C C . ASP A 1 148 ? 1.515 -10.863 -12.697 1.00 68.44 148 ASP A C 1
ATOM 1173 O O . ASP A 1 148 ? 2.007 -9.775 -12.365 1.00 68.44 148 ASP A O 1
ATOM 1177 N N . LEU A 1 149 ? 2.077 -12.025 -12.365 1.00 65.44 149 LEU A N 1
ATOM 1178 C CA . LEU A 1 149 ? 3.369 -12.136 -11.696 1.00 65.44 149 LEU A CA 1
ATOM 1179 C C . LEU A 1 149 ? 4.454 -12.440 -12.731 1.00 65.44 149 LEU A C 1
ATOM 1181 O O . LEU A 1 149 ? 4.309 -13.366 -13.529 1.00 65.44 149 LEU A O 1
ATOM 1185 N N . GLY A 1 150 ? 5.553 -11.692 -12.663 1.00 57.97 150 GLY A N 1
ATOM 1186 C CA . GLY A 1 150 ? 6.682 -11.827 -13.576 1.00 57.97 150 GLY A CA 1
ATOM 1187 C C . GLY A 1 150 ? 6.704 -10.675 -14.570 1.00 57.97 150 GLY A C 1
ATOM 1188 O O . GLY A 1 150 ? 5.940 -10.634 -15.532 1.00 57.97 150 GLY A O 1
ATOM 1189 N N . ALA A 1 151 ? 7.602 -9.716 -14.353 1.00 56.69 151 ALA A N 1
ATOM 1190 C CA . ALA A 1 151 ? 7.988 -8.814 -15.431 1.00 56.69 151 ALA A CA 1
ATOM 1191 C C . ALA A 1 151 ? 8.744 -9.628 -16.499 1.00 56.69 151 ALA A C 1
ATOM 1193 O O . ALA A 1 151 ? 9.471 -10.557 -16.152 1.00 56.69 151 ALA A O 1
ATOM 1194 N N . MET A 1 152 ? 8.657 -9.248 -17.781 1.00 51.19 152 MET A N 1
ATOM 1195 C CA . MET A 1 152 ? 9.400 -9.872 -18.904 1.00 51.19 152 MET A CA 1
ATOM 1196 C C . MET A 1 152 ? 10.893 -10.131 -18.607 1.00 51.19 152 MET A C 1
ATOM 1198 O O . MET A 1 152 ? 11.508 -11.013 -19.196 1.00 51.19 152 MET A O 1
ATOM 1202 N N . ARG A 1 153 ? 11.489 -9.360 -17.691 1.00 51.88 153 ARG A N 1
ATOM 1203 C CA . ARG A 1 153 ? 12.887 -9.460 -17.265 1.00 51.88 153 ARG A CA 1
ATOM 1204 C C . ARG A 1 153 ? 13.186 -10.642 -16.327 1.00 51.88 153 ARG A C 1
ATOM 1206 O O . ARG A 1 153 ? 14.313 -11.124 -16.336 1.00 51.88 153 ARG A O 1
ATOM 1213 N N . GLU A 1 154 ? 12.217 -11.147 -15.563 1.00 54.56 154 GLU A N 1
ATOM 1214 C CA . GLU A 1 154 ? 12.414 -12.309 -14.668 1.00 54.56 154 GLU A CA 1
ATOM 1215 C C . GLU A 1 154 ? 12.586 -13.630 -15.407 1.00 54.56 154 GLU A C 1
ATOM 1217 O O . GLU A 1 154 ? 13.135 -14.577 -14.849 1.00 54.56 154 GLU A O 1
ATOM 1222 N N . LEU A 1 155 ? 12.207 -13.654 -16.684 1.00 54.88 155 LEU A N 1
ATOM 1223 C CA . LEU A 1 155 ? 12.542 -14.730 -17.611 1.00 54.88 155 LEU A CA 1
ATOM 1224 C C . LEU A 1 155 ? 14.056 -14.812 -17.879 1.00 54.88 155 LEU A C 1
ATOM 1226 O O . LEU A 1 155 ? 14.562 -15.875 -18.228 1.00 54.88 155 LEU A O 1
ATOM 1230 N N . TYR A 1 156 ? 14.785 -13.702 -17.704 1.00 52.31 156 TYR A N 1
ATOM 1231 C CA . TYR A 1 156 ? 16.216 -13.587 -18.008 1.00 52.31 156 TYR A CA 1
ATOM 1232 C C . TYR A 1 156 ? 17.109 -13.420 -16.763 1.00 52.31 156 TYR A C 1
ATOM 1234 O O . TYR A 1 156 ? 18.277 -13.800 -16.812 1.00 52.31 156 TYR A O 1
ATOM 1242 N N . ASP A 1 157 ? 16.589 -12.877 -15.655 1.00 60.28 157 ASP A N 1
ATOM 1243 C CA . ASP A 1 157 ? 17.289 -12.728 -14.364 1.00 60.28 157 ASP A CA 1
ATOM 1244 C C . ASP A 1 157 ? 16.378 -13.189 -13.205 1.00 60.28 157 ASP A C 1
ATOM 1246 O O . ASP A 1 157 ? 15.679 -12.368 -12.595 1.00 60.28 157 ASP A O 1
ATOM 1250 N N . PRO A 1 158 ? 16.318 -14.506 -12.924 1.00 63.34 158 PRO A N 1
ATOM 1251 C CA . PRO A 1 158 ? 15.397 -15.061 -11.942 1.00 63.34 158 PRO A CA 1
ATOM 1252 C C . PRO A 1 158 ? 15.796 -14.652 -10.521 1.00 63.34 158 PRO A C 1
ATOM 1254 O O . PRO A 1 158 ? 16.883 -14.966 -10.031 1.00 63.34 158 PRO A O 1
ATOM 1257 N N . TYR A 1 159 ? 14.888 -13.980 -9.815 1.00 68.31 159 TYR A N 1
ATOM 1258 C CA . TYR A 1 159 ? 15.079 -13.665 -8.405 1.00 68.31 159 TYR A CA 1
ATOM 1259 C C . TYR A 1 159 ? 14.725 -14.868 -7.524 1.00 68.31 159 TYR A C 1
ATOM 1261 O O . TYR A 1 159 ? 13.620 -15.405 -7.580 1.00 68.31 159 TYR A O 1
ATOM 1269 N N . ILE A 1 160 ? 15.665 -15.272 -6.669 1.00 68.50 160 ILE A N 1
ATOM 1270 C CA . ILE A 1 160 ? 15.467 -16.371 -5.724 1.00 68.50 160 ILE A CA 1
ATOM 1271 C C . ILE A 1 160 ? 14.888 -15.806 -4.427 1.00 68.50 160 ILE A C 1
ATOM 1273 O O . ILE A 1 160 ? 15.536 -15.013 -3.742 1.00 68.50 160 ILE A O 1
ATOM 1277 N N . PHE A 1 161 ? 13.681 -16.246 -4.066 1.00 70.50 161 PHE A N 1
ATOM 1278 C CA . PHE A 1 161 ? 13.054 -15.871 -2.801 1.00 70.50 161 PHE A CA 1
ATOM 1279 C C . PHE A 1 161 ? 13.899 -16.355 -1.611 1.00 70.50 161 PHE A C 1
ATOM 1281 O O . PHE A 1 161 ? 14.182 -17.554 -1.510 1.00 70.50 161 PHE A O 1
ATOM 1288 N N . PRO A 1 162 ? 14.291 -15.466 -0.680 1.00 68.69 162 PRO A N 1
ATOM 1289 C CA . PRO A 1 162 ? 15.020 -15.885 0.505 1.00 68.69 162 PRO A CA 1
ATOM 1290 C C . PRO A 1 162 ? 14.154 -16.807 1.389 1.00 68.69 162 PRO A C 1
ATOM 1292 O O . PRO A 1 162 ? 12.969 -16.527 1.590 1.00 68.69 162 PRO A O 1
ATOM 1295 N N . PRO A 1 163 ? 14.725 -17.874 1.986 1.00 62.97 163 PRO A N 1
ATOM 1296 C CA . PRO A 1 163 ? 13.977 -18.822 2.822 1.00 62.97 163 PRO A CA 1
ATOM 1297 C C . PRO A 1 163 ? 13.269 -18.173 4.020 1.00 62.97 163 PRO A C 1
ATOM 1299 O O . PRO A 1 163 ? 12.251 -18.676 4.494 1.00 62.97 163 PRO A O 1
ATOM 1302 N 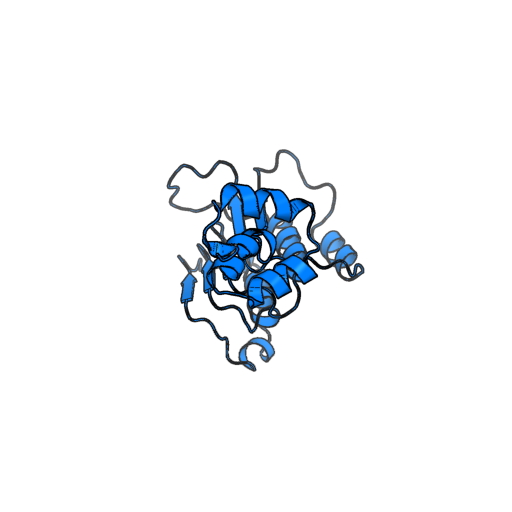N . SER A 1 164 ? 13.791 -17.038 4.496 1.00 66.25 164 SER A N 1
ATOM 1303 C CA . SER A 1 164 ? 13.231 -16.251 5.598 1.00 66.25 164 SER A CA 1
ATOM 1304 C C . SER A 1 164 ? 11.799 -15.772 5.340 1.00 66.25 164 SER A C 1
ATOM 1306 O O . SER A 1 164 ? 11.047 -15.611 6.301 1.00 66.25 164 SER A O 1
ATOM 1308 N N . LEU A 1 165 ? 11.382 -15.617 4.079 1.00 62.25 165 LEU A N 1
ATOM 1309 C CA . LEU A 1 165 ? 10.028 -15.180 3.713 1.00 62.25 165 LEU A CA 1
ATOM 1310 C C . LEU A 1 165 ? 8.924 -16.131 4.169 1.00 62.25 165 LEU A C 1
ATOM 1312 O O . LEU A 1 165 ? 7.810 -15.693 4.436 1.00 62.25 165 LEU A O 1
ATOM 1316 N N . PHE A 1 166 ? 9.226 -17.422 4.286 1.00 64.12 166 PHE A N 1
ATOM 1317 C CA . PHE A 1 166 ? 8.240 -18.446 4.636 1.00 64.12 166 PHE A CA 1
ATOM 1318 C C . PHE A 1 166 ? 8.248 -18.792 6.128 1.00 64.12 166 PHE A C 1
ATOM 1320 O O . PHE A 1 166 ? 7.560 -19.715 6.560 1.00 64.12 166 PHE A O 1
ATOM 1327 N N . THR A 1 167 ? 9.030 -18.067 6.933 1.00 62.09 167 THR A N 1
ATOM 1328 C CA . THR A 1 167 ? 9.172 -18.346 8.371 1.00 62.09 167 THR A CA 1
ATOM 1329 C C . THR A 1 167 ? 8.031 -17.781 9.212 1.00 62.09 167 THR A C 1
ATOM 1331 O O . THR A 1 167 ? 7.801 -18.258 10.323 1.00 62.09 167 THR A O 1
ATOM 1334 N N . GLN A 1 168 ? 7.291 -16.794 8.697 1.00 63.56 168 GLN A N 1
ATOM 1335 C CA . GLN A 1 168 ? 6.138 -16.209 9.374 1.00 63.56 168 GLN A CA 1
ATOM 1336 C C . GLN A 1 168 ? 4.843 -16.555 8.631 1.00 63.56 168 GLN A C 1
ATOM 1338 O O . GLN A 1 168 ? 4.786 -16.419 7.409 1.00 63.56 168 GLN A O 1
ATOM 1343 N N . PRO A 1 169 ? 3.781 -16.979 9.341 1.00 62.22 169 PRO A N 1
ATOM 1344 C CA . PRO A 1 169 ? 2.502 -17.246 8.706 1.00 62.22 169 PRO A CA 1
ATOM 1345 C C . PRO A 1 169 ? 1.899 -15.936 8.193 1.00 62.22 169 PRO A C 1
ATOM 1347 O O . PRO A 1 169 ? 1.579 -15.034 8.972 1.00 62.22 169 PRO A O 1
ATOM 1350 N N . LEU A 1 170 ? 1.725 -15.844 6.876 1.00 65.44 170 LEU A N 1
ATOM 1351 C CA . LEU A 1 170 ? 1.014 -14.743 6.237 1.00 65.44 170 LEU A CA 1
ATOM 1352 C C . LEU A 1 170 ? -0.452 -14.767 6.683 1.00 65.44 170 LEU A C 1
ATOM 1354 O O . LEU A 1 170 ? -1.131 -15.786 6.570 1.00 65.44 170 LEU A O 1
ATOM 1358 N N . ARG A 1 171 ? -0.963 -13.631 7.167 1.00 69.62 171 ARG A N 1
ATOM 1359 C CA . ARG A 1 171 ? -2.370 -13.474 7.586 1.00 69.62 171 ARG A CA 1
ATOM 1360 C C . ARG A 1 171 ? -3.284 -13.069 6.427 1.00 69.62 171 ARG A C 1
ATOM 1362 O O . ARG A 1 171 ? -4.256 -12.341 6.625 1.00 69.62 171 ARG A O 1
ATOM 1369 N N . LEU A 1 172 ? -2.955 -13.526 5.223 1.00 66.88 172 LEU A N 1
ATOM 1370 C CA . LEU A 1 172 ? -3.730 -13.237 4.027 1.00 66.88 172 LEU A CA 1
ATOM 1371 C C . LEU A 1 172 ? -5.063 -13.975 4.112 1.00 66.88 172 LEU A C 1
ATOM 1373 O O . LEU A 1 172 ? -5.106 -15.199 4.193 1.00 66.88 172 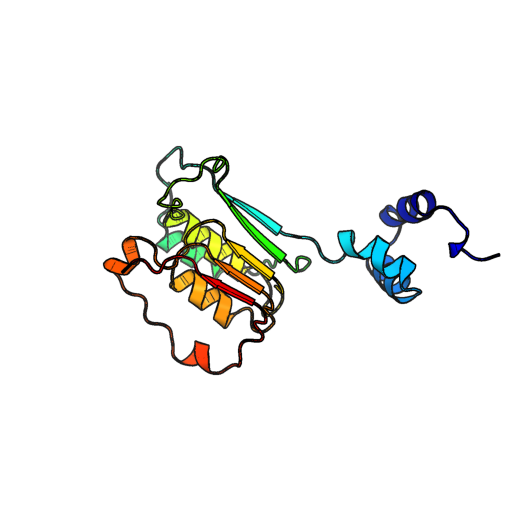LEU A O 1
ATOM 1377 N N . THR A 1 173 ? -6.156 -13.224 4.072 1.00 72.19 173 THR A N 1
ATOM 1378 C CA . THR A 1 173 ? -7.492 -13.794 3.854 1.00 72.19 173 THR A CA 1
ATOM 1379 C C . THR A 1 173 ? -7.864 -13.793 2.378 1.00 72.19 173 THR A C 1
ATOM 1381 O O . THR A 1 173 ? -8.732 -14.557 1.970 1.00 72.19 173 THR A O 1
ATOM 1384 N N . SER A 1 174 ? -7.192 -12.963 1.573 1.00 69.12 174 SER A N 1
ATOM 1385 C CA . SER A 1 174 ? -7.346 -12.911 0.124 1.00 69.12 174 SER A CA 1
ATOM 1386 C C . SER A 1 174 ? -5.990 -12.731 -0.554 1.00 69.12 174 SER A C 1
ATOM 1388 O O . SER A 1 174 ? -5.256 -11.781 -0.256 1.00 69.12 174 SER A O 1
ATOM 1390 N N . PHE A 1 175 ? -5.685 -13.646 -1.472 1.00 75.75 175 PHE A N 1
ATOM 1391 C CA . PHE A 1 175 ? -4.534 -13.599 -2.361 1.00 75.75 175 PHE A CA 1
ATOM 1392 C C . PHE A 1 175 ? -5.019 -13.877 -3.783 1.00 75.75 175 PHE A C 1
ATOM 1394 O O . PHE A 1 175 ? -5.579 -14.941 -4.044 1.00 75.75 175 PHE A O 1
ATOM 1401 N N . SER A 1 176 ? -4.836 -12.911 -4.679 1.00 73.88 176 SER A N 1
ATOM 1402 C CA . SER A 1 176 ? -5.180 -13.041 -6.094 1.00 73.88 176 SER A CA 1
ATOM 1403 C C . SER A 1 176 ? -3.960 -12.710 -6.932 1.00 73.88 176 SER A C 1
ATOM 1405 O O . SER A 1 176 ? -3.368 -11.645 -6.763 1.00 73.88 176 SER A O 1
ATOM 1407 N N . VAL A 1 177 ? -3.634 -13.616 -7.844 1.00 68.50 177 VAL A N 1
ATOM 1408 C CA . VAL A 1 177 ? -2.647 -13.434 -8.905 1.00 68.50 177 VAL A CA 1
ATOM 1409 C C . VAL A 1 177 ? -3.342 -13.849 -10.196 1.00 68.50 177 VAL A C 1
ATOM 1411 O O . VAL A 1 177 ? -4.054 -14.853 -10.213 1.00 68.50 177 VAL A O 1
ATOM 1414 N N . GLY A 1 178 ? -3.198 -13.031 -11.228 1.00 65.56 178 GLY A N 1
ATOM 1415 C CA . GLY A 1 178 ? -3.564 -13.315 -12.609 1.00 65.56 178 GLY A CA 1
ATOM 1416 C C . GLY A 1 178 ? -2.639 -14.369 -13.213 1.00 65.56 178 GLY A C 1
ATOM 1417 O O . GLY A 1 178 ? -2.444 -15.438 -12.637 1.00 65.56 178 GLY A O 1
ATOM 1418 N N . GLU A 1 179 ? -2.072 -14.098 -14.381 1.00 62.94 179 GLU A N 1
ATOM 1419 C CA . GLU A 1 179 ? -1.193 -15.057 -15.050 1.00 62.94 179 GLU A CA 1
ATOM 1420 C C . GLU A 1 179 ? 0.224 -15.037 -14.450 1.00 62.94 179 GLU A C 1
ATOM 1422 O O . GLU A 1 179 ? 0.711 -14.019 -13.962 1.00 62.94 179 GLU A O 1
ATOM 1427 N N . ILE A 1 180 ? 0.900 -16.186 -14.445 1.00 59.69 180 ILE A N 1
ATOM 1428 C CA . ILE A 1 180 ? 2.335 -16.258 -14.148 1.00 59.69 180 ILE A CA 1
ATOM 1429 C C . ILE A 1 180 ? 3.025 -16.375 -15.499 1.00 59.69 180 ILE A C 1
ATOM 1431 O O . ILE A 1 180 ? 2.866 -17.392 -16.176 1.00 59.69 180 ILE A O 1
ATOM 1435 N N . LEU A 1 181 ? 3.748 -15.332 -15.903 1.00 56.03 181 LEU A N 1
ATOM 1436 C CA . LEU A 1 181 ? 4.465 -15.333 -17.175 1.00 56.03 181 LEU A CA 1
ATOM 1437 C C . LEU A 1 181 ? 5.718 -16.217 -17.022 1.00 56.03 181 LEU A C 1
ATOM 1439 O O . LEU A 1 181 ? 6.618 -15.880 -16.253 1.00 56.03 181 LEU A O 1
ATOM 1443 N N . GLN A 1 182 ? 5.720 -17.376 -17.695 1.00 50.16 182 GLN A N 1
ATOM 1444 C CA . GLN A 1 182 ? 6.823 -18.353 -17.757 1.00 50.16 182 GLN A CA 1
ATOM 1445 C C . GLN A 1 182 ? 7.654 -18.221 -19.029 1.00 50.16 182 GLN A C 1
ATOM 1447 O O . GLN A 1 182 ? 7.101 -17.768 -20.057 1.00 50.16 182 GLN A O 1
#

pLDDT: mean 70.25, std 10.72, range [40.0, 87.31]

Secondary structure (DSSP, 8-state):
--GGGS-HHHHHTTGGGS-HHHHHHHHHH-HHHHHHHHHHHSEEEEEEEPPPSS--SS-HHHHHHHHTT------SEEEEEEEETT--S--SSPPPPPHHHHHHHHHHHHHSPTTT-SEEEESS-B-HHHHHHHHHH-TT--EEE-S-B--TTTTTSPPPPPGGGGSS----SEEE---B--

Radius of gyration: 20.05 Å; chains: 1; bounding box: 53×41×48 Å

Foldseek 3Di:
DDPVVDDVVVVLVCVVVDDLVRLVVLLVVDVVSVVSSCCVQADEAEAEAEPDPDDDPDDLVVLLVVLVPDQAAPQRYQHYHYYYPPPPDPDVAADADDSNVLSVLLSNLVRYAALRHQYYEYPHEHEPVSVLSCLVRRLNHAYDYHEAYDDPCCVPVPDDRDPVSPVHDRNYPYDYYHHYDD

InterPro domains:
  IPR001810 F-box domain [PF12937] (4-47)
  IPR001810 F-box domain [PS50181] (1-45)
  IPR036047 F-box-like domain superfamily [SSF81383] (3-81)